Protein AF-A0A7C7LB38-F1 (afdb_monomer_lite)

Radius of gyration: 15.48 Å; chains: 1; bounding box: 30×27×40 Å

Structure (mmCIF, N/CA/C/O backbone):
data_AF-A0A7C7LB38-F1
#
_entry.id   AF-A0A7C7LB38-F1
#
loop_
_atom_site.group_PDB
_atom_site.id
_atom_site.type_symbol
_atom_site.label_atom_id
_atom_site.label_alt_id
_atom_site.label_comp_id
_atom_site.label_asym_id
_atom_site.label_entity_id
_atom_site.label_seq_id
_atom_site.pdbx_PDB_ins_code
_atom_site.Cartn_x
_atom_site.Cartn_y
_atom_site.Cartn_z
_atom_site.occupancy
_atom_site.B_iso_or_equiv
_atom_site.auth_seq_id
_atom_site.auth_comp_id
_atom_site.auth_asym_id
_atom_site.auth_atom_id
_atom_site.pdbx_PDB_model_num
ATOM 1 N N . MET A 1 1 ? -10.621 -3.043 -7.699 1.00 74.75 1 MET A N 1
ATOM 2 C CA . MET A 1 1 ? -11.162 -1.746 -7.229 1.00 74.75 1 MET A CA 1
ATOM 3 C C . MET A 1 1 ? -10.010 -0.942 -6.650 1.00 74.75 1 MET A C 1
ATOM 5 O O . MET A 1 1 ? -9.181 -1.542 -5.981 1.00 74.75 1 MET A O 1
ATOM 9 N N . SER A 1 2 ? -9.921 0.357 -6.934 1.00 85.62 2 SER A N 1
ATOM 10 C CA . SER A 1 2 ? -8.872 1.245 -6.415 1.00 85.62 2 SER A CA 1
ATOM 11 C C . SER A 1 2 ? -9.507 2.565 -5.965 1.00 85.62 2 SER A C 1
ATOM 13 O O . SER A 1 2 ? -10.518 2.971 -6.535 1.00 85.62 2 SER A O 1
ATOM 15 N N . LEU A 1 3 ? -8.957 3.183 -4.920 1.00 88.62 3 LEU A N 1
ATOM 16 C CA . LEU A 1 3 ? -9.422 4.439 -4.327 1.00 88.62 3 LEU A CA 1
ATOM 17 C C . LEU A 1 3 ? -8.284 5.456 -4.430 1.00 88.62 3 LEU A C 1
ATOM 19 O O . LEU A 1 3 ? -7.151 5.113 -4.098 1.00 88.62 3 LEU A O 1
ATOM 23 N N . ASP A 1 4 ? -8.585 6.680 -4.863 1.00 90.12 4 ASP A N 1
ATOM 24 C CA . ASP A 1 4 ? -7.587 7.748 -4.988 1.00 90.12 4 ASP A CA 1
ATOM 25 C C . ASP A 1 4 ? -7.475 8.548 -3.685 1.00 90.12 4 ASP A C 1
ATOM 27 O O . ASP A 1 4 ? -8.472 8.840 -3.021 1.00 90.12 4 ASP A O 1
ATOM 31 N N . THR A 1 5 ? -6.247 8.887 -3.299 1.00 88.19 5 THR A N 1
ATOM 32 C CA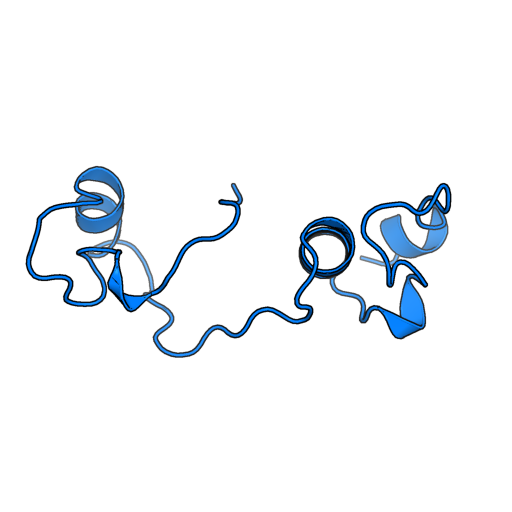 . THR A 1 5 ? -5.899 9.620 -2.067 1.00 88.19 5 THR A CA 1
ATOM 33 C C . THR A 1 5 ? -6.404 9.055 -0.715 1.00 88.19 5 THR A C 1
ATOM 35 O O . THR A 1 5 ? -6.590 9.835 0.227 1.00 88.19 5 THR A O 1
ATOM 38 N N . PRO A 1 6 ? -6.603 7.730 -0.515 1.00 89.56 6 PRO A N 1
ATOM 39 C CA . PRO A 1 6 ? -7.039 7.226 0.780 1.00 89.56 6 PRO A CA 1
ATOM 40 C C . PRO A 1 6 ? -5.917 7.363 1.810 1.00 89.56 6 PRO A C 1
ATOM 42 O O . PRO A 1 6 ? 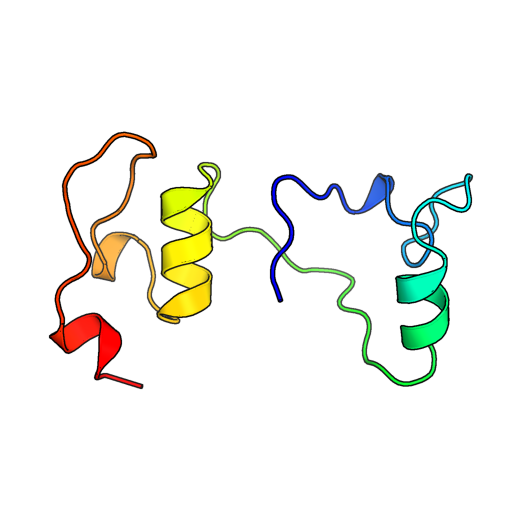-4.793 6.898 1.618 1.00 89.56 6 PRO A O 1
ATOM 45 N N . ARG A 1 7 ? -6.236 7.951 2.963 1.00 90.56 7 ARG A N 1
ATOM 46 C CA . ARG A 1 7 ? -5.332 7.961 4.115 1.00 90.56 7 ARG A CA 1
ATOM 47 C C . ARG A 1 7 ? -5.738 6.859 5.085 1.00 90.56 7 ARG A C 1
ATOM 49 O O . ARG A 1 7 ? -6.871 6.866 5.558 1.00 90.56 7 ARG A O 1
ATOM 56 N N . LYS A 1 8 ? -4.800 5.977 5.461 1.00 91.94 8 LYS A N 1
ATOM 57 C CA . LYS A 1 8 ? -5.010 4.908 6.467 1.00 91.94 8 LYS A CA 1
ATOM 58 C C . LYS A 1 8 ? -5.723 5.421 7.723 1.00 91.94 8 LYS A C 1
ATOM 60 O O . LYS A 1 8 ? -6.684 4.825 8.181 1.00 91.94 8 LYS A O 1
ATOM 65 N N . SER A 1 9 ? -5.288 6.570 8.241 1.00 91.69 9 SER A N 1
ATOM 66 C CA . SER A 1 9 ? -5.845 7.184 9.453 1.00 91.69 9 SER A CA 1
ATOM 67 C C . SER A 1 9 ? -7.315 7.588 9.364 1.00 91.69 9 SER A C 1
ATOM 69 O O . SER A 1 9 ? -7.879 7.964 10.383 1.00 91.69 9 SER A O 1
ATOM 71 N N . SER A 1 10 ? -7.867 7.677 8.154 1.00 92.94 10 SER A N 1
ATOM 72 C CA . SER A 1 10 ? -9.218 8.172 7.881 1.00 92.94 10 SER A CA 1
ATOM 73 C C . SER A 1 10 ? -10.194 7.034 7.580 1.00 92.94 10 SER A C 1
ATOM 75 O O . SER A 1 10 ? -11.332 7.298 7.207 1.00 92.94 10 SER A O 1
ATOM 77 N N . ILE A 1 11 ? -9.759 5.780 7.715 1.00 93.25 11 ILE A N 1
ATOM 78 C CA . ILE A 1 11 ? -10.544 4.576 7.437 1.00 93.25 11 ILE A CA 1
ATOM 79 C C . ILE A 1 11 ? -10.861 3.895 8.774 1.00 93.25 11 ILE A C 1
ATOM 81 O O . ILE A 1 11 ? -9.956 3.629 9.571 1.00 93.25 11 ILE A O 1
ATOM 85 N N . SER A 1 12 ? -12.137 3.609 9.030 1.00 93.38 12 SER A N 1
ATOM 86 C CA . SER A 1 12 ? -12.596 3.093 10.326 1.00 93.38 12 SER A CA 1
ATOM 87 C C . SER A 1 12 ? -12.060 1.696 10.646 1.00 93.38 12 SER A C 1
ATOM 89 O O . SER A 1 12 ? -11.636 1.476 11.780 1.00 93.38 12 SER A O 1
ATOM 91 N N . CYS A 1 13 ? -11.896 0.805 9.659 1.00 91.44 13 CYS A N 1
ATOM 92 C CA . CYS A 1 13 ? -11.254 -0.501 9.873 1.00 91.44 13 CYS A CA 1
ATOM 93 C C . CYS A 1 13 ? -9.772 -0.429 10.288 1.00 91.44 13 CYS A C 1
ATOM 95 O O . CYS A 1 13 ? -9.242 -1.411 10.799 1.00 91.44 13 CYS A O 1
ATOM 97 N N . TYR A 1 14 ? -9.111 0.722 10.124 1.00 92.19 14 TYR A N 1
ATOM 98 C CA . TYR A 1 14 ? -7.748 0.964 10.611 1.00 92.19 14 TYR A CA 1
ATOM 99 C C . TYR A 1 14 ? -7.706 1.736 11.944 1.00 92.19 14 TYR A C 1
ATOM 101 O O . TYR A 1 14 ? -6.635 2.187 12.353 1.00 92.19 14 TYR A O 1
ATOM 109 N N . GLY A 1 15 ? -8.846 1.895 12.625 1.00 90.62 15 GLY A N 1
ATOM 110 C CA . GLY A 1 15 ? -8.936 2.540 13.939 1.00 90.62 15 GLY A CA 1
ATOM 111 C C . GLY A 1 15 ? -9.253 4.038 13.905 1.00 90.62 15 GLY A C 1
ATOM 112 O O . GLY A 1 15 ? -8.943 4.743 14.864 1.00 90.62 15 GLY A O 1
ATOM 113 N N . HIS A 1 16 ? -9.847 4.554 12.821 1.00 93.25 16 HIS A N 1
ATOM 114 C CA . HIS A 1 16 ? -10.349 5.932 12.806 1.00 93.25 16 HIS A CA 1
ATOM 115 C C . HIS A 1 16 ? -11.507 6.115 13.805 1.00 93.25 16 HIS A C 1
ATOM 117 O O . HIS A 1 16 ? -12.385 5.262 13.900 1.00 93.25 16 HIS A O 1
ATOM 123 N N . THR A 1 17 ? -11.531 7.243 14.526 1.00 92.56 17 THR A N 1
ATOM 124 C CA . THR A 1 17 ? -12.532 7.522 15.575 1.00 92.56 17 THR A CA 1
ATOM 125 C C . THR A 1 17 ? -13.963 7.574 15.041 1.00 92.56 17 THR A C 1
ATOM 127 O O . THR A 1 17 ? -14.892 7.145 15.720 1.00 92.56 17 THR A O 1
ATOM 130 N N . ASN A 1 18 ? -14.150 8.113 13.835 1.00 92.50 18 ASN A N 1
ATOM 131 C CA . ASN A 1 18 ? -15.459 8.176 13.192 1.00 92.50 18 ASN A CA 1
ATOM 132 C C . ASN A 1 18 ? -15.690 6.936 12.323 1.00 92.50 18 ASN A C 1
ATOM 134 O O . ASN A 1 18 ? -14.761 6.420 11.704 1.00 92.50 18 ASN A O 1
ATOM 138 N N . LEU A 1 19 ? -16.947 6.510 12.192 1.00 92.81 19 LEU A N 1
ATOM 139 C CA . LEU A 1 19 ? -17.333 5.455 11.255 1.00 92.81 19 LEU A CA 1
ATOM 140 C C . LEU A 1 19 ? -17.367 6.004 9.817 1.00 92.81 19 LEU A C 1
ATOM 142 O O . LEU A 1 19 ? -18.419 6.398 9.318 1.00 92.81 19 LEU A O 1
ATOM 146 N N . THR A 1 20 ? -16.209 6.075 9.160 1.00 94.75 20 THR A N 1
ATOM 147 C CA . THR A 1 20 ? -16.064 6.651 7.810 1.00 94.75 20 THR A CA 1
ATOM 148 C C . THR A 1 20 ? -16.268 5.639 6.691 1.00 94.75 20 THR A C 1
ATOM 150 O O . THR A 1 20 ? -16.690 6.019 5.600 1.00 94.75 20 THR A O 1
ATOM 153 N N . THR A 1 21 ? -15.994 4.353 6.929 1.00 93.50 21 THR A N 1
ATOM 154 C CA . THR A 1 21 ? -16.018 3.313 5.889 1.00 93.50 21 THR A CA 1
ATOM 155 C C . THR A 1 21 ? -16.823 2.076 6.303 1.00 93.50 21 THR A C 1
ATOM 157 O O . THR A 1 21 ? -16.294 0.965 6.295 1.00 93.50 21 THR A O 1
ATOM 160 N N . PRO A 1 22 ? -18.132 2.211 6.596 1.00 93.69 22 PRO A N 1
ATOM 161 C CA . PRO A 1 22 ? -18.941 1.126 7.162 1.00 93.69 22 PRO A CA 1
ATOM 162 C C . PRO A 1 22 ? -19.001 -0.136 6.283 1.00 93.69 22 PRO A C 1
ATOM 164 O O . PRO A 1 22 ? -19.061 -1.254 6.792 1.00 93.69 22 PRO A O 1
ATOM 167 N N . TYR A 1 23 ? -18.956 0.015 4.955 1.00 93.50 23 TYR A N 1
ATOM 168 C CA . TYR A 1 23 ? -18.961 -1.125 4.034 1.00 93.50 23 TYR A CA 1
ATOM 169 C C . TYR A 1 23 ? -17.622 -1.875 3.993 1.00 93.50 23 TYR A C 1
ATOM 171 O O . TYR A 1 23 ? -17.624 -3.097 3.851 1.00 93.50 23 TYR A O 1
ATOM 179 N N . LEU A 1 24 ? -16.492 -1.172 4.147 1.00 91.19 24 LEU A N 1
ATOM 180 C CA . LEU A 1 24 ? -15.177 -1.815 4.256 1.00 91.19 24 LEU A CA 1
ATOM 181 C C . LEU A 1 24 ? -15.038 -2.530 5.600 1.00 91.19 24 LEU A C 1
ATOM 183 O O . LEU A 1 24 ? -14.529 -3.646 5.647 1.00 91.19 24 LEU A O 1
ATOM 187 N N . ASP A 1 25 ? -15.570 -1.942 6.669 1.00 92.12 25 ASP A N 1
ATOM 188 C CA . ASP A 1 25 ? -15.568 -2.545 8.002 1.00 92.12 25 ASP A CA 1
ATOM 189 C C . ASP A 1 25 ? -16.374 -3.847 8.032 1.00 92.12 25 ASP A C 1
ATOM 191 O O . ASP A 1 25 ? -15.969 -4.810 8.674 1.00 92.12 25 ASP A O 1
ATOM 195 N N . ARG A 1 26 ? -17.479 -3.925 7.277 1.00 93.81 26 ARG A N 1
ATOM 196 C CA . ARG A 1 26 ? -18.250 -5.168 7.114 1.00 93.81 26 ARG A CA 1
ATOM 197 C C . ARG A 1 26 ? -17.492 -6.244 6.328 1.00 93.81 26 ARG A C 1
ATOM 199 O O . ARG A 1 26 ? -17.741 -7.431 6.536 1.00 93.81 26 ARG A O 1
ATOM 206 N N . LEU A 1 27 ? -16.600 -5.849 5.419 1.00 92.62 27 LEU A N 1
ATOM 207 C CA . LEU A 1 27 ? -15.772 -6.776 4.643 1.00 92.62 27 LEU A CA 1
ATOM 208 C C . LEU A 1 27 ? -14.590 -7.310 5.465 1.00 92.62 27 LEU A C 1
ATOM 210 O O . LEU A 1 27 ? -14.211 -8.465 5.288 1.00 92.62 27 LEU A O 1
ATOM 214 N N . ALA A 1 28 ? -14.041 -6.498 6.374 1.00 90.69 28 ALA A N 1
ATOM 215 C CA . ALA A 1 28 ? -12.819 -6.799 7.120 1.00 90.69 28 ALA A CA 1
ATOM 216 C C . ALA A 1 28 ? -12.808 -8.164 7.849 1.00 90.69 28 ALA A C 1
ATOM 218 O O . ALA A 1 28 ? -11.794 -8.846 7.745 1.00 90.69 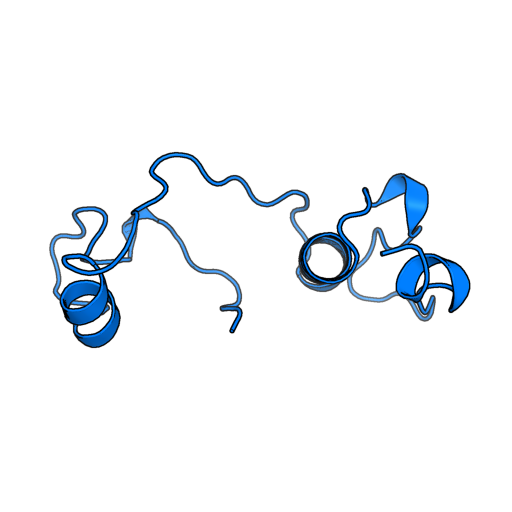28 ALA A O 1
ATOM 219 N N . PRO A 1 29 ? -13.890 -8.644 8.504 1.00 92.88 29 PRO A N 1
ATOM 220 C CA . PRO A 1 29 ? -13.898 -9.959 9.159 1.00 92.88 29 PRO A CA 1
ATOM 221 C C . PRO A 1 29 ? -13.727 -1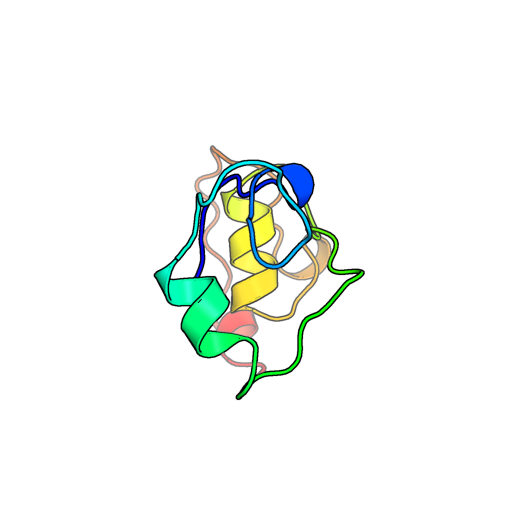1.149 8.207 1.00 92.88 29 PRO A C 1
ATOM 223 O O . PRO A 1 29 ? -13.336 -12.227 8.641 1.00 92.88 29 PRO A O 1
ATOM 226 N N . ASN A 1 30 ? -14.042 -10.968 6.922 1.00 95.19 30 ASN A N 1
ATOM 227 C CA . ASN A 1 30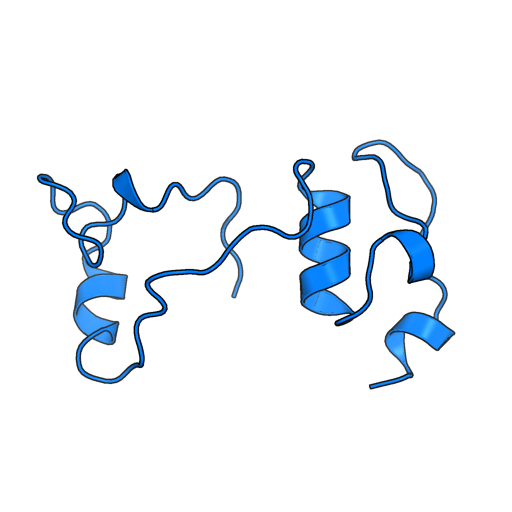 ? -13.940 -12.003 5.890 1.00 95.19 30 ASN A CA 1
ATOM 228 C C . ASN A 1 30 ? -12.734 -11.779 4.959 1.00 95.19 30 ASN A C 1
ATOM 230 O O . ASN A 1 30 ? -12.655 -12.400 3.900 1.00 95.19 30 ASN A O 1
ATOM 234 N N . ALA A 1 31 ? -11.827 -10.866 5.309 1.00 92.25 31 ALA A N 1
ATOM 235 C CA . ALA A 1 31 ? -10.696 -10.467 4.482 1.00 92.25 31 ALA A CA 1
ATOM 236 C C . ALA A 1 31 ? -9.422 -10.313 5.325 1.00 92.25 31 ALA A C 1
ATOM 238 O O . ALA A 1 31 ? -9.463 -10.251 6.550 1.00 92.25 31 ALA A O 1
ATOM 239 N N . THR A 1 32 ? -8.273 -10.215 4.658 1.00 93.62 32 THR A N 1
ATOM 240 C CA . THR A 1 32 ? -6.998 -9.914 5.319 1.00 93.62 32 THR A CA 1
ATOM 241 C C . THR A 1 32 ? -6.731 -8.415 5.261 1.00 93.62 32 THR A C 1
ATOM 243 O O . THR A 1 32 ? -6.631 -7.840 4.176 1.00 93.62 32 THR A O 1
ATOM 246 N N . LEU A 1 33 ? -6.592 -7.778 6.425 1.00 92.44 33 LEU A N 1
ATOM 247 C CA . LEU 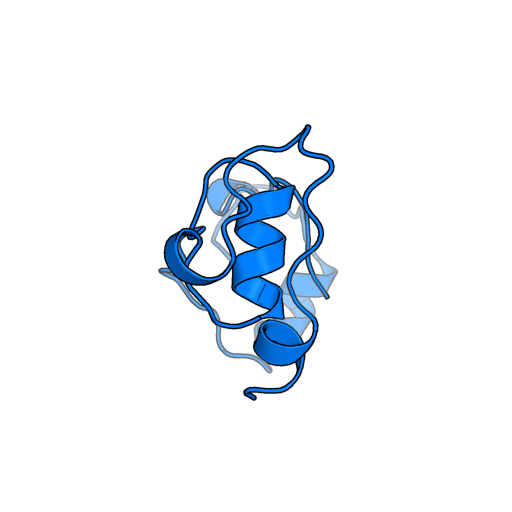A 1 33 ? -6.219 -6.369 6.530 1.00 92.44 33 LEU A CA 1
ATOM 248 C C . LEU A 1 33 ? -4.694 -6.217 6.439 1.00 92.44 33 LEU A C 1
ATOM 250 O O . LEU A 1 33 ? -3.956 -6.838 7.200 1.00 92.44 33 LEU A O 1
ATOM 254 N N . LEU A 1 34 ? -4.217 -5.370 5.526 1.00 92.31 34 LEU A N 1
ATOM 255 C CA . LEU A 1 34 ? -2.793 -5.063 5.385 1.00 92.31 34 LEU A CA 1
ATOM 256 C C . LEU A 1 34 ? -2.444 -3.821 6.207 1.00 92.31 34 LEU A C 1
ATOM 258 O O . LEU A 1 34 ? -2.747 -2.700 5.809 1.00 92.31 34 LEU A O 1
ATOM 262 N N . GLU A 1 35 ? -1.771 -3.995 7.343 1.00 91.69 35 GLU A N 1
ATOM 263 C CA . GLU A 1 35 ? -1.395 -2.862 8.203 1.00 91.69 35 GLU A CA 1
ATOM 264 C C . GLU A 1 35 ? -0.322 -1.961 7.581 1.00 91.69 35 GLU A C 1
ATOM 266 O O . GLU A 1 35 ? -0.311 -0.748 7.832 1.00 91.69 35 GLU A O 1
ATOM 271 N N . THR A 1 36 ? 0.541 -2.551 6.753 1.00 91.44 36 THR A N 1
ATOM 272 C CA . THR A 1 36 ? 1.652 -1.883 6.074 1.00 91.44 36 THR A CA 1
ATOM 273 C C . THR A 1 36 ? 1.510 -2.083 4.570 1.00 91.44 36 THR A C 1
ATOM 275 O O . THR A 1 36 ? 1.964 -3.076 4.010 1.00 91.44 36 THR A O 1
ATOM 278 N N . CYS A 1 37 ? 0.864 -1.121 3.915 1.00 90.81 37 CYS A N 1
ATOM 279 C CA . CYS A 1 37 ? 0.752 -1.032 2.464 1.00 90.81 37 CYS A CA 1
ATOM 280 C C . CYS A 1 37 ? 1.140 0.393 2.056 1.00 90.81 37 CYS A C 1
ATOM 282 O O . CYS A 1 37 ? 0.475 1.355 2.442 1.00 90.81 37 CYS A O 1
ATOM 284 N N . ILE A 1 38 ? 2.268 0.532 1.359 1.00 91.31 38 ILE A N 1
ATOM 285 C CA . ILE A 1 38 ? 2.860 1.827 1.008 1.00 91.31 38 ILE A CA 1
ATOM 286 C C . ILE A 1 38 ? 2.630 2.066 -0.481 1.00 91.31 38 ILE A C 1
ATOM 288 O O . ILE A 1 38 ? 2.861 1.169 -1.291 1.00 91.31 38 ILE A O 1
ATOM 292 N N . SER A 1 39 ? 2.180 3.272 -0.838 1.00 90.44 39 SER A N 1
ATOM 293 C CA . SER A 1 39 ? 2.050 3.652 -2.246 1.00 90.44 39 SER A CA 1
ATOM 294 C C . SER A 1 39 ? 3.428 3.629 -2.916 1.00 90.44 39 SER A C 1
ATOM 296 O O . SER A 1 39 ? 4.351 4.246 -2.377 1.00 90.44 39 SER A O 1
ATOM 298 N N . PRO A 1 40 ? 3.586 2.974 -4.080 1.00 88.25 40 PRO A N 1
ATOM 299 C CA . PRO A 1 40 ? 4.875 2.906 -4.766 1.00 88.25 40 PRO A CA 1
ATOM 300 C C . PRO A 1 40 ? 5.342 4.288 -5.242 1.00 88.25 40 PRO A C 1
ATOM 302 O O . PRO A 1 40 ? 6.536 4.570 -5.251 1.00 88.25 40 PRO A O 1
ATOM 305 N N . HIS A 1 41 ? 4.402 5.182 -5.574 1.00 88.19 41 HIS A N 1
ATOM 306 C CA . HIS A 1 41 ? 4.688 6.549 -6.009 1.00 88.19 41 HIS A CA 1
ATOM 307 C C . HIS A 1 41 ? 3.675 7.558 -5.454 1.00 88.19 41 HIS A C 1
ATOM 309 O O . HIS A 1 41 ? 2.573 7.198 -5.039 1.00 88.19 41 HIS A O 1
ATOM 315 N N . ILE A 1 42 ? 4.068 8.836 -5.425 1.00 85.88 42 ILE A N 1
ATOM 316 C CA . ILE A 1 42 ? 3.243 9.939 -4.905 1.00 85.88 42 ILE A CA 1
ATOM 317 C C . ILE A 1 42 ? 2.150 10.364 -5.902 1.00 85.88 42 ILE A C 1
ATOM 319 O O . ILE A 1 42 ? 1.016 10.547 -5.463 1.00 85.88 42 ILE A O 1
ATOM 323 N N . PRO A 1 43 ? 2.422 10.533 -7.216 1.00 90.75 43 PRO A N 1
ATOM 324 C CA . PRO A 1 43 ? 1.380 10.971 -8.137 1.00 90.75 43 PRO A CA 1
ATOM 325 C C . PRO A 1 43 ? 0.456 9.805 -8.516 1.00 90.75 43 PRO A C 1
ATOM 327 O O . PRO A 1 43 ? 0.908 8.667 -8.674 1.00 90.75 43 PRO A O 1
ATOM 330 N N . THR A 1 44 ? -0.831 10.108 -8.708 1.00 90.12 44 THR A N 1
ATOM 331 C CA . THR A 1 44 ? -1.888 9.123 -8.988 1.00 90.12 44 THR A CA 1
ATOM 332 C C . THR A 1 44 ? -1.544 8.246 -10.193 1.00 90.12 44 THR A C 1
ATOM 334 O O . THR A 1 44 ? -1.531 7.024 -10.095 1.00 90.12 44 THR A O 1
ATOM 337 N N . ARG A 1 45 ? -1.198 8.830 -11.342 1.00 89.62 45 ARG A N 1
ATOM 338 C CA . ARG A 1 45 ? -0.976 8.080 -12.586 1.00 89.62 45 ARG A CA 1
ATOM 339 C C . ARG A 1 45 ? 0.199 7.090 -12.491 1.00 89.62 45 ARG A C 1
ATOM 341 O O . ARG A 1 45 ? -0.031 5.921 -12.799 1.00 89.62 45 ARG A O 1
ATOM 348 N N . PRO A 1 46 ? 1.403 7.469 -12.019 1.00 89.50 46 PRO A N 1
ATOM 349 C CA . PRO A 1 46 ? 2.478 6.528 -11.693 1.00 89.50 46 PRO A CA 1
ATOM 350 C C . PRO A 1 46 ? 2.043 5.427 -10.730 1.00 89.50 46 PRO A C 1
ATOM 352 O O . PRO A 1 46 ? 2.184 4.254 -11.058 1.00 89.50 46 PRO A O 1
ATOM 355 N N . ALA A 1 47 ? 1.446 5.785 -9.588 1.00 90.06 47 ALA A N 1
ATOM 356 C CA . ALA A 1 47 ? 1.080 4.815 -8.558 1.00 90.06 47 ALA A CA 1
ATOM 357 C C . ALA A 1 47 ? 0.069 3.781 -9.071 1.00 90.06 47 ALA A C 1
ATOM 359 O O . ALA A 1 47 ? 0.237 2.578 -8.870 1.00 90.06 47 ALA A O 1
ATOM 360 N N . HIS A 1 48 ? -0.957 4.240 -9.787 1.00 90.25 48 HIS A N 1
ATOM 361 C CA . HIS A 1 48 ? -1.952 3.367 -10.397 1.00 90.25 48 HIS A CA 1
ATOM 362 C C . HIS A 1 48 ? -1.372 2.536 -11.544 1.00 90.25 48 HIS A C 1
ATOM 364 O O . HIS A 1 48 ? -1.740 1.372 -11.679 1.00 90.25 48 HIS A O 1
ATOM 370 N N . THR A 1 49 ? -0.438 3.080 -12.329 1.00 90.06 49 THR A N 1
ATOM 371 C CA . THR A 1 49 ? 0.245 2.310 -13.380 1.00 90.06 49 THR A CA 1
ATOM 372 C C . THR A 1 49 ? 1.057 1.171 -12.770 1.00 90.06 49 THR A C 1
ATOM 374 O O . THR A 1 49 ? 0.920 0.034 -13.216 1.00 90.06 49 THR A O 1
ATOM 377 N N . THR A 1 50 ? 1.827 1.426 -11.710 1.00 91.31 50 THR A N 1
ATOM 378 C CA . THR A 1 50 ? 2.563 0.380 -10.983 1.00 91.31 50 THR A CA 1
ATOM 379 C C . THR A 1 50 ? 1.608 -0.666 -10.406 1.00 91.31 50 THR A C 1
ATOM 381 O O . THR A 1 50 ? 1.828 -1.860 -10.590 1.00 91.31 50 THR A O 1
ATOM 384 N N . MET A 1 51 ? 0.505 -0.248 -9.769 1.00 91.00 51 MET A N 1
ATOM 385 C CA . MET A 1 51 ? -0.493 -1.176 -9.212 1.00 91.00 51 MET A CA 1
ATOM 386 C C . MET A 1 51 ? -1.151 -2.070 -10.274 1.00 91.00 51 MET A C 1
ATOM 388 O O . MET A 1 51 ? -1.457 -3.222 -9.981 1.00 91.00 51 MET A O 1
ATOM 392 N N . LEU A 1 52 ? -1.392 -1.553 -11.483 1.00 89.94 52 LEU A N 1
ATOM 393 C CA . LEU A 1 52 ? -2.060 -2.296 -12.558 1.00 89.94 52 LEU A CA 1
ATOM 394 C C . LEU A 1 52 ? -1.103 -3.156 -13.390 1.00 89.94 52 LEU A C 1
ATOM 396 O O . LEU A 1 52 ? -1.522 -4.181 -13.915 1.00 89.94 52 LEU A O 1
ATOM 400 N N . THR A 1 53 ? 0.160 -2.749 -13.517 1.00 89.31 53 THR A N 1
ATOM 401 C CA . THR A 1 53 ? 1.182 -3.486 -14.284 1.00 89.31 53 THR A CA 1
ATOM 402 C C . THR A 1 53 ? 1.997 -4.451 -13.428 1.00 89.31 53 THR A C 1
ATOM 404 O O . THR A 1 53 ? 2.635 -5.354 -13.960 1.00 89.31 53 THR A O 1
ATOM 407 N N . GLY A 1 54 ? 2.049 -4.241 -12.110 1.00 89.50 54 GLY A N 1
ATOM 408 C CA . GLY A 1 54 ? 2.977 -4.945 -11.224 1.00 89.50 54 GLY A CA 1
ATOM 409 C C . GLY A 1 54 ? 4.452 -4.612 -11.491 1.00 89.50 54 GLY A C 1
ATOM 410 O O . GLY A 1 54 ? 5.332 -5.361 -11.067 1.00 89.50 54 GLY A O 1
ATOM 411 N N . LYS A 1 55 ? 4.742 -3.525 -12.218 1.00 89.25 55 LYS A N 1
ATOM 412 C CA . LYS A 1 55 ? 6.098 -3.091 -12.582 1.00 89.25 55 LYS A CA 1
ATOM 413 C C . LYS A 1 55 ? 6.428 -1.762 -11.910 1.00 89.25 55 LYS A C 1
ATOM 415 O O . LYS A 1 55 ? 5.550 -0.929 -11.732 1.00 89.25 55 LYS A O 1
ATOM 420 N N . ASP A 1 56 ? 7.698 -1.557 -11.580 1.00 89.00 56 ASP A N 1
ATOM 421 C CA . ASP A 1 56 ? 8.196 -0.290 -11.031 1.00 89.00 56 ASP A CA 1
ATOM 422 C C . ASP A 1 56 ? 8.100 0.863 -12.051 1.00 89.00 56 ASP A C 1
ATOM 424 O O . ASP A 1 56 ? 8.113 0.619 -13.266 1.00 89.00 56 ASP A O 1
ATOM 428 N N . ALA A 1 57 ? 8.060 2.122 -11.596 1.00 86.75 57 ALA A N 1
ATOM 429 C CA . ALA A 1 57 ? 8.022 3.264 -12.515 1.00 86.75 57 ALA A CA 1
ATOM 430 C C . ALA A 1 57 ? 9.253 3.394 -13.404 1.00 86.75 57 ALA A C 1
ATOM 432 O O . ALA A 1 57 ? 9.138 3.938 -14.503 1.00 86.75 57 ALA A O 1
ATOM 433 N N . LEU A 1 58 ? 10.400 2.843 -13.008 1.00 87.12 58 LEU A N 1
ATOM 434 C CA . LEU A 1 58 ? 11.565 2.740 -13.885 1.00 87.12 58 LEU A CA 1
ATOM 435 C C . LEU A 1 58 ? 11.354 1.740 -15.029 1.00 87.12 58 LEU A C 1
ATOM 437 O O . LEU A 1 58 ? 11.989 1.866 -16.071 1.00 87.12 58 LEU A O 1
ATOM 441 N N . ALA A 1 59 ? 10.463 0.762 -14.882 1.00 86.69 59 ALA A N 1
ATOM 442 C CA . ALA A 1 59 ? 10.146 -0.175 -15.955 1.00 86.69 59 ALA A CA 1
ATOM 443 C C . ALA A 1 59 ? 9.070 0.384 -16.897 1.00 86.69 59 ALA A C 1
ATOM 445 O O . ALA A 1 59 ? 9.207 0.259 -18.108 1.00 86.69 59 ALA A O 1
ATOM 446 N N . HIS A 1 60 ? 8.024 1.028 -16.364 1.00 87.31 60 HIS A N 1
ATOM 447 C CA . HIS A 1 60 ? 6.925 1.567 -17.179 1.00 87.31 60 HIS A CA 1
ATOM 448 C C . HIS A 1 60 ? 7.070 3.041 -17.580 1.00 87.31 60 HIS A C 1
ATOM 450 O O . HIS A 1 60 ? 6.205 3.561 -18.279 1.00 87.31 60 HIS A O 1
ATOM 456 N N . GLN A 1 61 ? 8.125 3.730 -17.129 1.00 88.62 61 GLN A N 1
ATOM 457 C CA . GLN A 1 61 ? 8.513 5.102 -17.509 1.00 88.62 61 GLN A CA 1
ATOM 458 C C . GLN A 1 61 ? 7.446 6.194 -17.269 1.00 88.62 61 GLN A C 1
ATOM 460 O O . GLN A 1 61 ? 7.605 7.352 -17.655 1.00 88.62 61 GLN A O 1
ATOM 465 N N . ILE A 1 62 ? 6.361 5.861 -16.568 1.00 88.19 62 ILE A N 1
ATOM 466 C CA . ILE A 1 62 ? 5.298 6.800 -16.196 1.00 88.19 62 ILE A CA 1
ATOM 467 C C . ILE A 1 62 ? 5.618 7.353 -14.814 1.00 88.19 62 ILE A C 1
ATOM 469 O O . ILE A 1 62 ? 5.276 6.757 -13.798 1.00 88.19 62 ILE A O 1
ATOM 473 N N . ILE A 1 63 ? 6.293 8.501 -14.799 1.00 88.88 63 ILE A N 1
ATOM 474 C CA . ILE A 1 63 ? 6.791 9.152 -13.576 1.00 88.88 63 ILE A CA 1
ATOM 475 C C . ILE A 1 63 ? 6.026 10.434 -13.207 1.00 88.88 63 ILE A C 1
ATOM 477 O O . ILE A 1 63 ? 6.090 10.885 -12.066 1.00 88.88 63 ILE A O 1
ATOM 481 N N . THR A 1 64 ? 5.273 11.018 -14.146 1.00 88.69 64 THR A N 1
ATOM 482 C CA . THR A 1 64 ? 4.504 12.259 -13.945 1.00 88.69 64 THR A CA 1
ATOM 483 C C . THR A 1 64 ? 3.003 12.045 -14.112 1.00 88.69 64 THR A C 1
ATOM 485 O O . THR A 1 64 ? 2.561 11.150 -14.838 1.00 88.69 64 THR A O 1
ATOM 488 N N . GLN A 1 65 ? 2.205 12.905 -13.474 1.00 86.44 65 GLN A N 1
ATOM 489 C CA . GLN A 1 65 ? 0.752 12.937 -13.666 1.00 86.44 65 GLN A CA 1
ATOM 490 C C . GLN A 1 65 ? 0.378 13.390 -15.085 1.00 86.44 65 GLN A C 1
ATOM 492 O O . GLN A 1 65 ? -0.466 12.769 -15.717 1.00 86.44 65 GLN A O 1
ATOM 497 N N . ASP A 1 66 ? 1.054 14.422 -15.591 1.00 83.56 66 ASP A N 1
ATOM 498 C CA . ASP A 1 66 ? 0.703 15.135 -16.826 1.00 83.56 66 ASP A CA 1
ATOM 499 C C . ASP A 1 66 ? 1.574 14.726 -18.031 1.00 83.56 66 ASP A C 1
ATOM 501 O O . ASP A 1 66 ? 2.101 15.547 -18.773 1.00 83.56 66 ASP A O 1
ATOM 505 N N . GLY A 1 67 ? 1.834 13.426 -18.180 1.00 79.50 67 GLY A N 1
ATOM 506 C CA . GLY A 1 67 ? 2.616 12.900 -19.301 1.00 79.50 67 GLY A CA 1
ATOM 507 C C . GLY A 1 67 ? 1.723 12.254 -20.355 1.00 79.50 67 GLY A C 1
ATOM 508 O O . GLY A 1 67 ? 0.823 11.494 -20.012 1.00 79.50 67 GLY A O 1
ATOM 509 N N . SER A 1 68 ? 2.023 12.474 -21.637 1.00 78.31 68 SER A N 1
ATOM 510 C CA . SER A 1 68 ? 1.358 11.803 -22.770 1.00 78.31 68 SER A CA 1
ATOM 511 C C . SER A 1 68 ? 1.867 10.382 -23.036 1.00 78.31 68 SER A C 1
ATOM 513 O O . SER A 1 68 ? 1.368 9.694 -23.924 1.00 78.31 68 SER A O 1
ATOM 515 N N . LEU A 1 69 ? 2.871 9.939 -22.275 1.00 80.75 69 LEU A N 1
ATOM 516 C CA . LEU A 1 69 ? 3.426 8.596 -22.373 1.00 80.75 69 LEU A CA 1
ATOM 517 C C . LEU A 1 69 ? 2.388 7.575 -21.910 1.00 80.75 69 LEU A C 1
ATOM 519 O O . LEU A 1 69 ? 1.984 7.579 -20.742 1.00 80.75 69 LEU A O 1
ATOM 523 N N . ASN A 1 70 ? 1.994 6.705 -22.832 1.00 79.62 70 ASN A N 1
ATOM 524 C CA . ASN A 1 70 ? 1.223 5.511 -22.537 1.00 79.62 70 ASN A CA 1
ATOM 525 C C . ASN A 1 70 ? 2.183 4.354 -22.241 1.00 79.62 70 ASN A C 1
ATOM 527 O O . ASN A 1 70 ? 3.272 4.314 -22.814 1.00 79.62 70 ASN A O 1
ATOM 531 N N . PRO A 1 71 ? 1.803 3.426 -21.353 1.00 73.06 71 PRO A N 1
ATOM 532 C CA . PRO A 1 71 ? 2.624 2.257 -21.088 1.00 73.06 71 PRO A CA 1
ATOM 533 C C . PRO A 1 71 ? 2.691 1.381 -22.341 1.00 73.06 71 PRO A C 1
ATOM 535 O O . PRO A 1 71 ? 1.671 1.153 -22.997 1.00 73.06 71 PRO A O 1
ATOM 538 N N . ASP A 1 72 ? 3.883 0.873 -22.648 1.00 79.50 72 ASP A N 1
ATOM 539 C CA . ASP A 1 72 ? 4.077 -0.031 -23.778 1.00 79.50 72 ASP A CA 1
ATOM 540 C C . ASP A 1 72 ? 3.214 -1.290 -23.631 1.00 79.50 72 ASP A C 1
ATOM 542 O O . ASP A 1 72 ? 3.054 -1.851 -22.541 1.00 79.50 72 ASP A O 1
ATOM 546 N N . SER A 1 73 ? 2.665 -1.772 -24.748 1.00 76.12 73 SER A N 1
ATOM 547 C CA . SER A 1 73 ? 1.767 -2.933 -24.753 1.00 76.12 73 SER A CA 1
ATOM 548 C C . SER A 1 73 ? 2.425 -4.209 -24.233 1.00 76.12 73 SER A C 1
ATOM 550 O O . SER A 1 73 ? 1.735 -5.086 -23.719 1.00 76.12 73 SER A O 1
ATOM 552 N N . ASP A 1 74 ? 3.748 -4.309 -24.335 1.00 75.44 74 ASP A N 1
ATOM 553 C CA . ASP A 1 74 ? 4.505 -5.466 -23.856 1.00 75.44 74 ASP A CA 1
ATOM 554 C C . ASP A 1 74 ? 4.607 -5.488 -22.327 1.00 75.44 74 ASP A C 1
ATOM 556 O O . ASP A 1 74 ? 4.542 -6.553 -21.712 1.00 75.44 74 ASP A O 1
ATOM 560 N N . ILE A 1 75 ? 4.650 -4.313 -21.693 1.00 77.06 75 ILE A N 1
ATOM 561 C CA . ILE A 1 75 ? 4.617 -4.174 -20.231 1.00 77.06 75 ILE A CA 1
ATOM 562 C C . ILE A 1 75 ? 3.285 -4.695 -19.691 1.00 77.06 75 ILE A C 1
ATOM 564 O O . ILE A 1 75 ? 3.256 -5.383 -18.674 1.00 77.06 75 ILE A O 1
ATOM 568 N N . MET A 1 76 ? 2.199 -4.430 -20.418 1.00 70.19 76 MET A N 1
ATOM 569 C CA . MET A 1 76 ? 0.850 -4.894 -20.083 1.00 70.19 76 MET A CA 1
ATOM 570 C C . MET A 1 76 ? 0.624 -6.391 -20.345 1.00 70.19 76 MET A C 1
ATOM 572 O O . MET A 1 76 ? -0.325 -6.960 -19.814 1.00 70.19 76 MET A O 1
ATOM 576 N N . ARG A 1 77 ? 1.463 -7.038 -21.167 1.00 66.81 77 ARG A N 1
ATOM 577 C CA . ARG A 1 77 ? 1.339 -8.459 -21.558 1.00 66.81 77 ARG A CA 1
ATOM 578 C C . ARG A 1 77 ? 2.290 -9.398 -20.814 1.00 66.81 77 ARG A C 1
ATOM 580 O O . ARG A 1 77 ? 2.181 -10.606 -20.970 1.00 66.81 77 ARG A O 1
ATOM 587 N N . SER A 1 78 ? 3.224 -8.859 -20.033 1.00 61.34 78 SER A N 1
ATOM 588 C CA . SER A 1 78 ? 4.266 -9.620 -19.326 1.00 61.34 78 SER A CA 1
ATOM 589 C C . SER A 1 78 ? 3.782 -10.304 -18.027 1.00 61.34 78 SER A C 1
ATOM 591 O O . SER A 1 78 ? 4.627 -10.802 -17.277 1.00 61.34 78 SER A O 1
ATOM 593 N N . CYS A 1 79 ? 2.481 -10.304 -17.732 1.00 48.91 79 CYS A N 1
ATOM 594 C CA . CYS A 1 79 ? 1.905 -10.901 -16.523 1.00 48.91 79 CYS A CA 1
ATOM 595 C C . CYS A 1 79 ? 1.406 -12.328 -16.758 1.00 48.91 79 CYS A C 1
ATOM 597 O O . CYS A 1 79 ? 0.728 -12.551 -17.785 1.00 48.91 79 CYS A O 1
#

pLDDT: mean 87.43, std 7.92, range [48.91, 95.19]

Secondary structure (DSSP, 8-state):
---SS--GGG-GGGT-SS---HHHHHHGGGS---S----S-SSHHHHHHHHHH---HHHH----TT--PPPPHHHHH--

Foldseek 3Di:
DDDPPDDLCQDVCSPNPDNRPVPVVVCPVVDDDDNDDDQLADDPVQSVVCVQLVDHCVQQVPHDPPDPRDGDVVSNVVD

Sequence (79 aa):
MSLDTPRKSSISCYGHTNLTTPYLDRLAPNATLLETCISPHIPTRPAHTTMLTGKDALAHQIITQDGSLNPDSDIMRSC